Protein AF-X1R6K6-F1 (afdb_monomer)

Structure (mmCIF, N/CA/C/O backbone):
data_AF-X1R6K6-F1
#
_entry.id   AF-X1R6K6-F1
#
loop_
_atom_site.group_PDB
_atom_site.id
_atom_site.type_symbol
_atom_site.label_atom_id
_atom_site.label_alt_id
_atom_site.label_comp_id
_atom_site.label_asym_id
_atom_site.label_entity_id
_atom_site.label_seq_id
_atom_site.pdbx_PDB_ins_code
_atom_site.Cartn_x
_atom_site.Cartn_y
_atom_site.Cartn_z
_atom_site.occupancy
_atom_site.B_iso_or_equiv
_atom_site.auth_seq_id
_atom_site.auth_comp_id
_atom_site.auth_asym_id
_atom_site.auth_atom_id
_atom_site.pdbx_PDB_model_num
ATOM 1 N N . GLY A 1 1 ? -17.827 12.586 5.312 1.00 42.44 1 GLY A N 1
ATOM 2 C CA . GLY A 1 1 ? -16.673 12.756 6.220 1.00 42.44 1 GLY A CA 1
ATOM 3 C C . GLY A 1 1 ? -15.452 12.123 5.587 1.00 42.44 1 GLY A C 1
ATOM 4 O O . GLY A 1 1 ? -15.621 11.099 4.938 1.00 42.44 1 GLY A O 1
ATOM 5 N N . ALA A 1 2 ? -14.263 12.708 5.766 1.00 46.28 2 ALA A N 1
ATOM 6 C CA . ALA A 1 2 ? -13.035 12.377 5.021 1.00 46.28 2 ALA A CA 1
ATOM 7 C C . ALA A 1 2 ? -12.662 10.875 4.999 1.00 46.28 2 ALA A C 1
ATOM 9 O O . ALA A 1 2 ? -12.204 10.362 3.982 1.00 46.28 2 ALA A O 1
ATOM 10 N N . ILE A 1 3 ? -12.943 10.133 6.078 1.00 45.31 3 ILE A N 1
ATOM 11 C CA . ILE A 1 3 ? -12.734 8.672 6.154 1.00 45.31 3 ILE A CA 1
ATOM 12 C C . ILE A 1 3 ? -13.657 7.902 5.189 1.00 45.31 3 ILE A C 1
ATOM 14 O O . ILE A 1 3 ? -13.276 6.871 4.638 1.00 45.31 3 ILE A O 1
ATOM 18 N N . GLY A 1 4 ? -14.877 8.393 4.966 1.00 40.22 4 GLY A N 1
ATOM 19 C CA . GLY A 1 4 ? -15.836 7.798 4.033 1.00 40.22 4 GLY A CA 1
ATOM 20 C C . GLY A 1 4 ? -15.436 7.984 2.569 1.00 40.22 4 GLY A C 1
ATOM 21 O O . GLY A 1 4 ? -15.625 7.070 1.772 1.00 40.22 4 GLY A O 1
ATOM 22 N N . GLU A 1 5 ? -14.834 9.124 2.229 1.00 42.41 5 GLU A N 1
ATOM 23 C CA . GLU A 1 5 ? -14.344 9.411 0.873 1.00 42.41 5 GLU A CA 1
ATOM 24 C C . GLU A 1 5 ? -13.076 8.616 0.543 1.00 42.41 5 GLU A C 1
ATOM 26 O O . GLU A 1 5 ? -13.011 8.004 -0.520 1.00 42.41 5 GLU A O 1
ATOM 31 N N . LEU A 1 6 ? -12.125 8.514 1.479 1.00 52.44 6 LEU A N 1
ATOM 32 C CA . LEU A 1 6 ? -10.945 7.650 1.326 1.00 52.44 6 LEU A CA 1
ATOM 33 C C . LEU A 1 6 ? -11.338 6.177 1.137 1.00 52.44 6 LEU A C 1
ATOM 35 O O . LEU A 1 6 ? -10.850 5.510 0.227 1.00 52.44 6 LEU A O 1
ATOM 39 N N . ASN A 1 7 ? -12.300 5.692 1.928 1.00 51.84 7 ASN A N 1
ATOM 40 C CA . ASN A 1 7 ? -12.854 4.346 1.774 1.00 51.84 7 ASN A CA 1
ATOM 41 C C . ASN A 1 7 ? -13.586 4.142 0.437 1.00 51.84 7 ASN A C 1
ATOM 43 O O . ASN A 1 7 ? -13.599 3.030 -0.093 1.00 51.84 7 ASN A O 1
ATOM 47 N N . ALA A 1 8 ? -14.240 5.175 -0.098 1.00 52.72 8 ALA A N 1
ATOM 48 C CA . ALA A 1 8 ? -14.905 5.104 -1.395 1.00 52.72 8 ALA A CA 1
ATOM 49 C C . ALA A 1 8 ? -13.886 5.055 -2.542 1.00 52.72 8 ALA A C 1
ATOM 51 O O . ALA A 1 8 ? -14.052 4.260 -3.466 1.00 52.72 8 ALA A O 1
ATOM 52 N N . MET A 1 9 ? -12.803 5.830 -2.449 1.00 53.75 9 MET A N 1
ATOM 53 C CA . MET A 1 9 ? -11.714 5.814 -3.428 1.00 53.75 9 MET A CA 1
ATOM 54 C C . MET A 1 9 ? -10.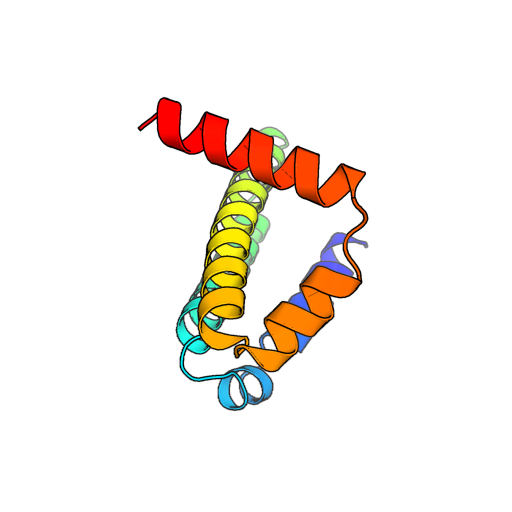966 4.474 -3.439 1.00 53.75 9 MET A C 1
ATOM 56 O O . MET A 1 9 ? -10.799 3.893 -4.510 1.00 53.75 9 MET A O 1
ATOM 60 N N . GLU A 1 10 ? -10.622 3.911 -2.272 1.00 59.50 10 GLU A N 1
ATOM 61 C CA . GLU A 1 10 ? -9.997 2.578 -2.197 1.00 59.50 10 GLU A CA 1
ATOM 62 C C . GLU A 1 10 ? -10.872 1.482 -2.826 1.00 59.50 10 GLU A C 1
ATOM 64 O O . GLU A 1 10 ? -10.366 0.584 -3.499 1.00 59.50 10 GLU A O 1
ATOM 69 N N . ARG A 1 11 ? -12.200 1.555 -2.647 1.00 58.56 11 ARG A N 1
ATOM 70 C CA . ARG A 1 11 ? -13.140 0.611 -3.276 1.00 58.56 11 ARG A CA 1
ATOM 71 C C . ARG A 1 11 ? -13.158 0.736 -4.791 1.00 58.56 11 ARG A C 1
ATOM 73 O O . ARG A 1 11 ? -13.256 -0.287 -5.458 1.00 58.56 11 ARG A O 1
ATOM 80 N N . VAL A 1 12 ? -13.096 1.958 -5.320 1.00 58.41 12 VAL A N 1
ATOM 81 C CA . VAL A 1 12 ? -13.070 2.208 -6.768 1.00 58.41 12 VAL A CA 1
ATOM 82 C C . VAL A 1 12 ? -11.782 1.666 -7.386 1.00 58.41 12 VAL A C 1
ATOM 84 O O . VAL A 1 12 ? -11.823 1.112 -8.486 1.00 58.41 12 VAL A O 1
ATOM 87 N N . ASP A 1 13 ? -10.653 1.785 -6.688 1.00 62.59 13 ASP A N 1
ATOM 88 C CA . ASP A 1 13 ? -9.348 1.340 -7.185 1.00 62.59 13 ASP A CA 1
ATOM 89 C C . ASP A 1 13 ? -9.102 -0.165 -7.052 1.00 62.59 13 ASP A C 1
ATOM 91 O O . ASP A 1 13 ? -8.420 -0.739 -7.898 1.00 62.59 13 ASP A O 1
ATOM 95 N N . LEU A 1 14 ? -9.733 -0.827 -6.080 1.00 67.19 14 LEU A N 1
ATOM 96 C CA . LEU A 1 14 ? -9.620 -2.274 -5.856 1.00 67.19 14 LEU A CA 1
ATOM 97 C C . LEU A 1 14 ? -10.883 -3.049 -6.272 1.00 67.19 14 LEU A C 1
ATOM 99 O O . LEU A 1 14 ? -11.206 -4.093 -5.697 1.00 67.19 14 LEU A O 1
ATOM 103 N N . THR A 1 15 ? -11.620 -2.543 -7.263 1.00 69.75 15 THR A N 1
ATOM 104 C CA . THR A 1 15 ? -12.745 -3.274 -7.867 1.00 69.75 15 THR A CA 1
ATOM 105 C C . THR A 1 15 ? -12.269 -4.568 -8.541 1.00 69.75 15 THR A C 1
ATOM 107 O O . THR A 1 15 ? -11.147 -4.614 -9.056 1.00 69.75 15 THR A O 1
ATOM 110 N N . PRO A 1 16 ? -13.105 -5.626 -8.592 1.00 65.38 16 PRO A N 1
ATOM 111 C CA . PRO A 1 16 ? -12.767 -6.865 -9.292 1.00 65.38 16 PRO A CA 1
ATOM 112 C C . PRO A 1 16 ? -12.329 -6.631 -10.743 1.00 65.38 16 PRO A C 1
ATOM 114 O O . PRO A 1 16 ? -11.369 -7.251 -11.194 1.00 65.38 16 PRO A O 1
ATOM 117 N N . GLU A 1 17 ? -12.970 -5.697 -11.451 1.00 66.56 17 GLU A N 1
ATOM 118 C CA . GLU A 1 17 ? -12.617 -5.345 -12.827 1.00 66.56 17 GLU A CA 1
ATOM 119 C C . GLU A 1 17 ? -11.219 -4.712 -12.921 1.00 66.56 17 GLU A C 1
ATOM 121 O O . GLU A 1 17 ? -10.436 -5.064 -13.806 1.00 66.56 17 GLU A O 1
ATOM 126 N N . LYS A 1 18 ? -10.849 -3.806 -12.005 1.00 69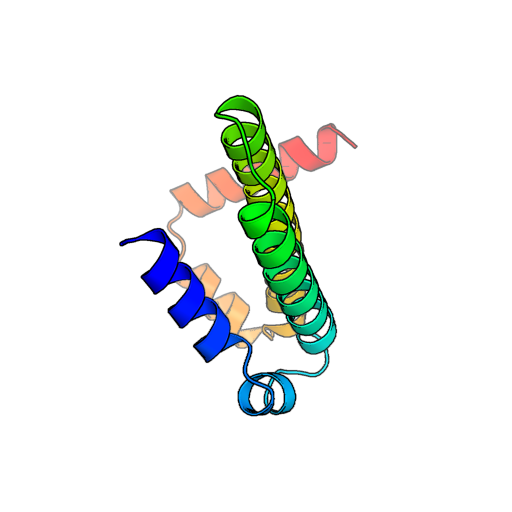.12 18 LYS A N 1
ATOM 127 C CA . LYS A 1 18 ? -9.498 -3.217 -11.989 1.00 69.12 18 LYS A CA 1
ATOM 128 C C . LYS A 1 18 ? -8.432 -4.227 -11.567 1.00 69.12 18 LYS A C 1
ATOM 130 O O . LYS A 1 18 ? -7.348 -4.236 -12.148 1.00 69.12 18 LYS A O 1
ATOM 135 N N . LEU A 1 19 ? -8.746 -5.128 -10.635 1.00 69.12 19 LEU A N 1
ATOM 136 C CA . LEU A 1 19 ? -7.852 -6.219 -10.229 1.00 69.12 19 LEU A CA 1
ATOM 137 C C . LEU A 1 19 ? -7.600 -7.217 -11.365 1.00 69.12 19 LEU A C 1
ATOM 139 O O . LEU A 1 19 ? -6.479 -7.689 -11.537 1.00 69.12 19 LEU A O 1
ATOM 143 N N . GLN A 1 20 ? -8.615 -7.519 -12.178 1.00 68.31 20 GLN A N 1
ATOM 144 C CA . GLN A 1 20 ? -8.456 -8.373 -13.361 1.00 68.31 20 GLN A CA 1
ATOM 145 C C . GLN A 1 20 ? -7.554 -7.743 -14.428 1.00 68.31 20 GLN A C 1
ATOM 147 O O . GLN A 1 20 ? -6.817 -8.464 -15.097 1.00 68.31 20 GLN A O 1
ATOM 152 N N . ASN A 1 21 ? -7.585 -6.415 -14.548 1.00 68.94 21 ASN A N 1
ATOM 153 C CA . ASN A 1 21 ? -6.763 -5.645 -15.484 1.00 68.94 21 ASN A CA 1
ATOM 154 C C . ASN A 1 21 ? -5.398 -5.229 -14.904 1.00 68.94 21 ASN A C 1
ATOM 156 O O . ASN A 1 21 ? -4.607 -4.569 -15.579 1.00 68.94 21 ASN A O 1
ATOM 160 N N . THR A 1 22 ? -5.116 -5.603 -13.657 1.00 77.12 22 THR A N 1
ATOM 161 C CA . THR A 1 22 ? -3.837 -5.347 -12.995 1.00 77.12 22 THR A CA 1
ATOM 162 C C . THR A 1 22 ? -2.780 -6.321 -13.511 1.00 77.12 22 THR A C 1
ATOM 164 O O . THR A 1 22 ? -3.069 -7.487 -13.795 1.00 77.12 22 THR A O 1
ATOM 167 N N . SER A 1 23 ? -1.536 -5.856 -13.639 1.00 81.62 23 SER A N 1
ATOM 168 C CA . SER A 1 23 ? -0.451 -6.709 -14.124 1.00 81.62 23 SER A CA 1
ATOM 169 C C . SER A 1 23 ? -0.234 -7.922 -13.203 1.00 81.62 23 SER A C 1
ATOM 171 O O . SER A 1 23 ? -0.483 -7.868 -11.997 1.00 81.62 23 SER A O 1
ATOM 173 N N . SER A 1 24 ? 0.235 -9.043 -13.760 1.00 84.75 24 SER A N 1
ATOM 174 C CA . SER A 1 24 ? 0.343 -10.313 -13.021 1.00 84.75 24 SER A CA 1
ATOM 175 C C . SER A 1 24 ? 1.217 -10.227 -11.764 1.00 84.75 24 SER A C 1
ATOM 177 O O . SER A 1 24 ? 0.955 -10.938 -10.798 1.00 84.75 24 SER A O 1
ATOM 179 N N . TRP A 1 25 ? 2.218 -9.341 -11.750 1.00 83.50 25 TRP A N 1
ATOM 180 C CA . TRP A 1 25 ? 3.085 -9.115 -10.591 1.00 83.50 25 TRP A CA 1
ATOM 181 C C . TRP A 1 25 ? 2.476 -8.163 -9.548 1.00 83.50 25 TRP A C 1
ATOM 183 O O . TRP A 1 25 ? 2.811 -8.266 -8.370 1.00 83.50 25 TRP A O 1
ATOM 193 N N . GLU A 1 26 ? 1.585 -7.252 -9.950 1.00 85.25 26 GLU A N 1
ATOM 194 C CA . GLU A 1 26 ? 0.879 -6.335 -9.040 1.00 85.25 26 GLU A CA 1
ATOM 195 C C . GLU A 1 26 ? -0.316 -7.008 -8.365 1.00 85.25 26 GLU A C 1
ATOM 197 O O . GLU A 1 26 ? -0.663 -6.664 -7.236 1.00 85.25 26 GLU A O 1
ATOM 202 N N . ARG A 1 27 ? -0.933 -7.982 -9.039 1.00 84.88 27 ARG A N 1
ATOM 203 C CA . ARG A 1 27 ? -2.174 -8.626 -8.600 1.00 84.88 27 ARG A CA 1
ATOM 204 C C . ARG A 1 27 ? -2.115 -9.185 -7.168 1.00 84.88 27 ARG A C 1
ATOM 206 O O . ARG A 1 27 ? -3.024 -8.875 -6.404 1.00 84.88 27 ARG A O 1
ATOM 213 N N . PRO A 1 28 ? -1.048 -9.889 -6.732 1.00 86.75 28 PRO A N 1
ATOM 214 C CA . PRO A 1 28 ? -0.948 -10.353 -5.346 1.00 86.75 28 PRO A CA 1
ATOM 215 C C . PRO A 1 28 ? -0.905 -9.212 -4.318 1.00 86.75 28 PRO A C 1
ATOM 217 O O . PRO A 1 28 ? -1.462 -9.347 -3.231 1.00 86.75 28 PRO A O 1
ATOM 220 N N . ILE A 1 29 ? -0.268 -8.085 -4.659 1.00 87.00 29 ILE A N 1
ATOM 221 C CA . ILE A 1 29 ? -0.177 -6.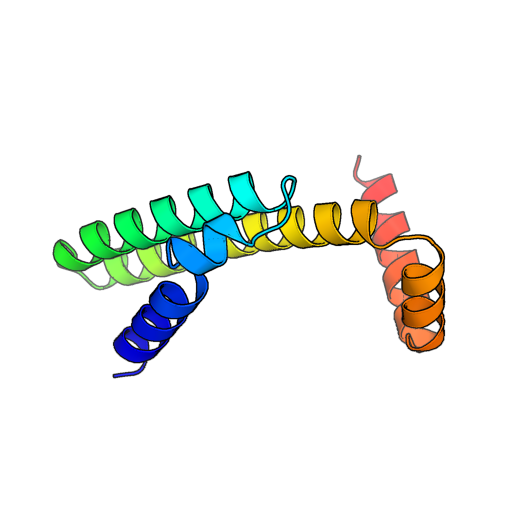898 -3.792 1.00 87.00 29 ILE A CA 1
ATOM 222 C C . ILE A 1 29 ? -1.561 -6.255 -3.663 1.00 87.00 29 ILE A C 1
ATOM 224 O O . ILE A 1 29 ? -1.994 -5.913 -2.565 1.00 87.00 29 ILE A O 1
ATOM 228 N N . ALA A 1 30 ? -2.276 -6.134 -4.781 1.00 83.88 30 ALA A N 1
ATOM 229 C CA . ALA A 1 30 ? -3.607 -5.545 -4.817 1.00 83.88 30 ALA A CA 1
ATOM 230 C C . ALA A 1 30 ? -4.661 -6.421 -4.102 1.00 83.88 30 ALA A C 1
ATOM 232 O O . ALA A 1 30 ? -5.517 -5.899 -3.386 1.00 83.88 30 ALA A O 1
ATOM 233 N N . ASP A 1 31 ? -4.558 -7.750 -4.202 1.00 84.62 31 ASP A N 1
ATOM 234 C CA . ASP A 1 31 ? -5.411 -8.687 -3.455 1.00 84.62 31 ASP A CA 1
ATOM 235 C C . ASP A 1 31 ? -5.181 -8.603 -1.935 1.00 84.62 31 ASP A C 1
ATOM 237 O O . ASP A 1 31 ? -6.120 -8.728 -1.142 1.00 84.62 31 ASP A O 1
ATOM 241 N N . GLU A 1 32 ? -3.934 -8.406 -1.505 1.00 86.38 32 GLU A N 1
ATOM 242 C CA . GLU A 1 32 ? -3.589 -8.244 -0.089 1.00 86.38 32 GLU A CA 1
ATOM 243 C C . GLU A 1 32 ? -4.031 -6.868 0.442 1.00 86.38 32 GLU A C 1
ATOM 245 O O . GLU A 1 32 ? -4.621 -6.788 1.521 1.00 86.38 32 GLU A O 1
ATOM 250 N N . ALA A 1 33 ? -3.891 -5.802 -0.359 1.00 84.50 33 ALA A N 1
ATOM 251 C CA . ALA A 1 33 ? -4.465 -4.483 -0.075 1.00 84.50 33 ALA A CA 1
ATOM 252 C C . ALA A 1 33 ? -5.976 -4.561 0.186 1.00 84.50 33 ALA A C 1
ATOM 254 O O . ALA A 1 33 ? -6.469 -4.063 1.200 1.00 84.50 33 ALA A O 1
ATOM 255 N N . LEU A 1 34 ? -6.715 -5.245 -0.696 1.00 82.94 34 LEU A N 1
ATOM 256 C CA . LEU A 1 34 ? -8.163 -5.396 -0.569 1.00 82.94 34 LEU A CA 1
ATOM 257 C C . LEU A 1 34 ? -8.544 -6.161 0.704 1.00 82.94 34 LEU A C 1
ATOM 259 O O . LEU A 1 34 ? -9.501 -5.792 1.393 1.00 82.94 34 LEU A O 1
ATOM 263 N N . ARG A 1 35 ? -7.799 -7.223 1.034 1.00 86.00 35 ARG A N 1
ATOM 264 C CA . ARG A 1 35 ? -8.000 -7.985 2.274 1.00 86.00 35 ARG A CA 1
ATOM 265 C C . ARG A 1 35 ? -7.775 -7.123 3.512 1.00 86.00 35 ARG A C 1
ATOM 267 O O . ARG A 1 35 ? -8.622 -7.148 4.408 1.00 86.00 35 ARG A O 1
ATOM 274 N N . GLN A 1 36 ? -6.704 -6.331 3.556 1.00 86.25 36 GLN A N 1
ATOM 275 C CA . GLN A 1 36 ? -6.459 -5.444 4.694 1.00 86.25 36 GLN A CA 1
ATOM 276 C C . GLN A 1 36 ? -7.482 -4.313 4.796 1.00 86.25 36 GLN A C 1
ATOM 278 O O . GLN A 1 36 ? -7.957 -4.057 5.898 1.00 86.25 36 GLN A O 1
ATOM 283 N N . SER A 1 37 ? -7.911 -3.709 3.685 1.00 83.69 37 SER A N 1
ATOM 284 C CA . SER A 1 37 ? -8.978 -2.692 3.691 1.00 83.69 37 SER A CA 1
ATOM 285 C C . SER A 1 37 ? -10.295 -3.255 4.261 1.00 83.69 37 SER A C 1
ATOM 287 O O . SER A 1 37 ? -10.963 -2.621 5.084 1.00 83.69 37 SER A O 1
ATOM 289 N N . ARG A 1 38 ? -10.651 -4.507 3.925 1.00 85.25 38 ARG A N 1
ATOM 290 C CA . ARG A 1 38 ? -11.810 -5.203 4.525 1.00 85.25 38 ARG A CA 1
ATOM 291 C C . ARG A 1 38 ? -11.627 -5.452 6.021 1.00 85.25 38 ARG A C 1
ATOM 293 O O . ARG A 1 38 ? -12.535 -5.176 6.800 1.00 85.25 38 ARG A O 1
ATOM 300 N N . LYS A 1 39 ? -10.455 -5.943 6.430 1.00 86.06 39 LYS A N 1
ATOM 301 C CA . LYS A 1 39 ? -10.136 -6.185 7.843 1.00 86.06 39 LYS A CA 1
ATOM 302 C C . LYS A 1 39 ? -10.180 -4.893 8.658 1.00 86.06 39 LYS A C 1
ATOM 304 O O . LYS A 1 39 ? -10.723 -4.890 9.758 1.00 86.06 39 LYS A O 1
ATOM 309 N N . LEU A 1 40 ? -9.638 -3.804 8.115 1.00 86.19 40 LEU A N 1
ATOM 310 C CA . LEU A 1 40 ? -9.686 -2.477 8.713 1.00 86.19 40 LEU A CA 1
ATOM 311 C C . LEU A 1 40 ? -11.132 -2.038 8.936 1.00 86.19 40 LEU A C 1
ATOM 313 O O . LEU A 1 40 ? -11.471 -1.632 10.039 1.00 86.19 40 LEU A O 1
ATOM 317 N N . ARG A 1 41 ? -12.003 -2.197 7.936 1.00 83.38 41 ARG A N 1
ATOM 318 C CA . ARG A 1 41 ? -13.425 -1.857 8.067 1.00 83.38 41 ARG A CA 1
ATOM 319 C C . ARG A 1 41 ? -14.108 -2.609 9.206 1.00 83.38 41 ARG A C 1
ATOM 321 O O . ARG A 1 41 ? -14.745 -1.977 10.036 1.00 83.38 41 ARG A O 1
ATOM 328 N N . HIS A 1 42 ? -13.914 -3.923 9.280 1.00 85.50 42 HIS A N 1
ATOM 329 C CA . HIS A 1 42 ? -14.467 -4.720 10.376 1.00 85.50 42 HIS A CA 1
ATOM 330 C C . HIS A 1 42 ? -13.907 -4.312 11.740 1.00 85.50 42 HIS A C 1
ATOM 332 O O . HIS A 1 42 ? -14.637 -4.306 12.723 1.00 85.50 42 HIS A O 1
ATOM 338 N N . ARG A 1 43 ? -12.623 -3.935 11.815 1.00 84.88 43 ARG A N 1
ATOM 339 C CA . ARG A 1 43 ? -12.051 -3.389 13.054 1.00 84.88 43 ARG A CA 1
ATOM 340 C C . ARG A 1 43 ? -12.715 -2.067 13.430 1.00 84.88 43 ARG A C 1
ATOM 342 O O . ARG A 1 43 ? -13.082 -1.918 14.584 1.00 84.88 43 ARG A O 1
ATOM 349 N N . LEU A 1 44 ? -12.900 -1.153 12.474 1.00 85.38 44 LEU A N 1
ATOM 350 C CA . LEU A 1 44 ? -13.532 0.153 12.701 1.00 85.38 44 LEU A CA 1
ATOM 351 C C . LEU A 1 44 ? -14.976 0.031 13.219 1.00 85.38 44 LEU A C 1
ATOM 353 O O . LEU A 1 44 ? -15.394 0.867 14.010 1.00 85.38 44 LEU A O 1
ATOM 357 N N . GLU A 1 45 ? -15.721 -1.001 12.811 1.00 85.00 45 GLU A N 1
ATOM 358 C CA . GLU A 1 45 ? -17.085 -1.278 13.299 1.00 85.00 45 GLU A CA 1
ATOM 359 C C . GLU A 1 45 ? -17.133 -1.622 14.800 1.00 85.00 45 GLU A C 1
ATOM 361 O O . GLU A 1 45 ? -18.162 -1.414 15.437 1.00 85.00 45 GLU A O 1
ATOM 366 N N . GLY A 1 46 ? -16.036 -2.142 15.361 1.00 86.56 46 GLY A N 1
ATOM 367 C CA . GLY A 1 46 ? -15.952 -2.594 16.752 1.00 86.56 46 GLY A CA 1
ATOM 368 C C . GLY A 1 46 ? -15.171 -1.675 17.691 1.00 86.56 46 GLY A C 1
ATOM 369 O O . GLY A 1 46 ? -14.962 -2.053 18.839 1.00 86.56 46 GLY A O 1
ATOM 370 N N . ILE A 1 47 ? -14.707 -0.512 17.223 1.00 90.19 47 ILE A N 1
ATOM 371 C CA . ILE A 1 47 ? -13.931 0.425 18.047 1.00 90.19 47 ILE A CA 1
ATOM 372 C C . ILE A 1 47 ? -14.827 1.072 19.101 1.00 90.19 47 ILE A C 1
ATOM 374 O O . ILE A 1 47 ? -15.846 1.681 18.769 1.00 90.19 47 ILE A O 1
ATOM 378 N N . GLY A 1 48 ? -14.399 0.997 20.360 1.00 91.50 48 GLY A N 1
ATOM 379 C CA . GLY A 1 48 ? -15.072 1.626 21.495 1.00 91.50 48 GLY A CA 1
ATOM 380 C C . GLY A 1 48 ? -14.295 2.776 22.134 1.00 91.50 48 GLY A C 1
ATOM 381 O O . GLY A 1 48 ? -14.888 3.539 22.896 1.00 91.50 48 GLY A O 1
ATOM 382 N N . SER A 1 49 ? -12.994 2.923 21.851 1.00 93.38 49 SER A N 1
ATOM 383 C CA . SER A 1 49 ? -12.149 3.935 22.500 1.00 93.38 49 SER A CA 1
ATOM 384 C C . SER A 1 49 ? -11.220 4.696 21.552 1.00 93.38 49 SER A C 1
ATOM 386 O O . SER A 1 49 ? -10.951 4.284 20.424 1.00 93.38 49 SER A O 1
ATOM 388 N N . MET A 1 50 ? -10.697 5.824 22.040 1.00 90.88 50 MET A N 1
ATOM 389 C CA . MET A 1 50 ? -9.718 6.636 21.315 1.00 90.88 50 MET A CA 1
ATOM 390 C C . MET A 1 50 ? -8.379 5.904 21.141 1.00 90.88 50 MET A C 1
ATOM 392 O O . MET A 1 50 ? -7.830 5.924 20.042 1.00 90.88 50 MET A O 1
ATOM 396 N N . GLU A 1 51 ? -7.878 5.194 22.163 1.00 92.44 51 GLU A N 1
ATOM 397 C CA . GLU A 1 51 ? -6.636 4.418 22.014 1.00 92.44 51 GLU A CA 1
ATOM 398 C C . GLU A 1 51 ? -6.747 3.349 20.917 1.00 92.44 51 GLU A C 1
ATOM 400 O O . GLU A 1 51 ? -5.784 3.077 20.196 1.00 92.44 51 GLU A O 1
ATOM 405 N N . GLU A 1 52 ? -7.924 2.741 20.751 1.00 88.81 52 GLU A N 1
ATOM 406 C CA . GLU A 1 52 ? -8.157 1.772 19.681 1.00 88.81 52 GLU A CA 1
ATOM 407 C C . GLU A 1 52 ? -8.117 2.424 18.294 1.00 88.81 52 GLU A C 1
ATOM 409 O O . GLU A 1 52 ? -7.559 1.829 17.367 1.00 88.81 52 GLU A O 1
ATOM 414 N N . ILE A 1 53 ? -8.633 3.651 18.153 1.00 88.31 53 ILE A N 1
ATOM 415 C CA . ILE A 1 53 ? -8.531 4.442 16.914 1.00 88.31 53 ILE A CA 1
ATOM 416 C C . ILE A 1 53 ? -7.068 4.703 16.573 1.00 88.31 53 ILE A C 1
ATOM 418 O O . ILE A 1 53 ? -6.643 4.438 15.447 1.00 88.31 53 ILE A O 1
ATOM 422 N N . GLU A 1 54 ? -6.292 5.197 17.534 1.00 87.44 54 GLU A N 1
ATOM 423 C CA . GLU A 1 54 ? -4.881 5.531 17.328 1.00 87.44 54 GLU A CA 1
ATOM 424 C C . GLU A 1 54 ? -4.068 4.299 16.934 1.00 87.44 54 GLU A C 1
ATOM 426 O O . GLU A 1 54 ? -3.302 4.328 15.967 1.00 87.44 54 GLU A O 1
ATOM 431 N N . LYS A 1 55 ? -4.299 3.176 17.619 1.00 91.56 55 LYS A N 1
ATOM 432 C CA . LYS A 1 55 ? -3.659 1.904 17.286 1.00 91.56 55 LYS A CA 1
ATOM 433 C C . LYS A 1 55 ? -4.023 1.437 15.879 1.00 91.56 55 LYS A C 1
ATOM 435 O O . LYS A 1 55 ? -3.152 1.021 15.119 1.00 91.56 55 LYS A O 1
ATOM 440 N N . VAL A 1 56 ? -5.301 1.516 15.507 1.00 89.62 56 VAL A N 1
ATOM 441 C CA . VAL A 1 56 ? -5.765 1.147 14.163 1.00 89.62 56 VAL A CA 1
ATOM 442 C C . VAL A 1 56 ? -5.145 2.048 13.095 1.00 89.62 56 VAL A C 1
ATOM 444 O O . VAL A 1 56 ? -4.740 1.544 12.045 1.00 89.62 56 VAL A O 1
ATOM 447 N N . ALA A 1 57 ? -5.014 3.348 13.356 1.00 84.75 57 ALA A N 1
ATOM 448 C CA . ALA A 1 57 ? -4.354 4.282 12.452 1.00 84.75 57 ALA A CA 1
ATOM 449 C C . ALA A 1 57 ? -2.866 3.936 12.265 1.00 84.75 57 ALA A C 1
ATOM 451 O O . ALA A 1 57 ? -2.413 3.809 11.126 1.00 84.75 57 ALA A O 1
ATOM 452 N N . ALA A 1 58 ? -2.132 3.701 13.357 1.00 87.25 58 ALA A N 1
ATOM 453 C CA . ALA A 1 58 ? -0.714 3.341 13.322 1.00 87.25 58 ALA A CA 1
ATOM 454 C C . ALA A 1 58 ? -0.455 1.998 12.609 1.00 87.25 58 ALA A C 1
ATOM 456 O O . ALA A 1 58 ? 0.460 1.892 11.782 1.00 87.25 58 ALA A O 1
ATOM 457 N N . ASP A 1 59 ? -1.288 0.985 12.881 1.00 87.81 59 ASP A N 1
ATOM 458 C CA . ASP A 1 59 ? -1.240 -0.320 12.210 1.00 87.81 59 ASP A CA 1
ATOM 459 C C . ASP A 1 59 ? -1.451 -0.158 10.696 1.0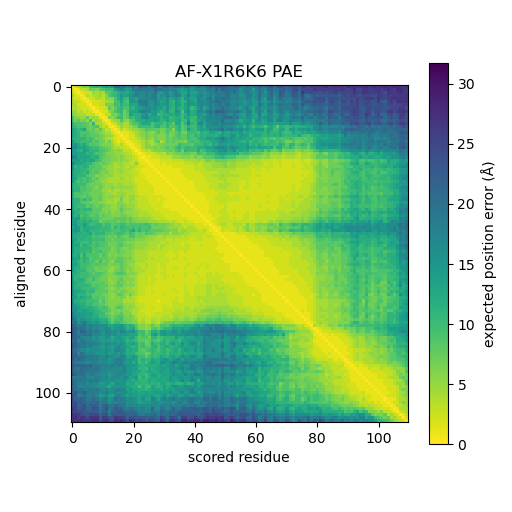0 87.81 59 ASP A C 1
ATOM 461 O O . ASP A 1 59 ? -0.705 -0.710 9.881 1.00 87.81 59 ASP A O 1
ATOM 465 N N . THR A 1 60 ? -2.471 0.619 10.323 1.00 84.88 60 THR A N 1
ATOM 466 C CA . THR A 1 60 ? -2.859 0.857 8.928 1.00 84.88 60 THR A CA 1
ATOM 467 C C . THR A 1 60 ? -1.754 1.593 8.182 1.00 84.88 60 THR A C 1
ATOM 469 O O . THR A 1 60 ? -1.322 1.149 7.118 1.00 84.88 60 THR A O 1
ATOM 472 N N . GLU A 1 61 ? -1.236 2.680 8.753 1.00 84.00 61 GLU A N 1
ATOM 473 C CA . GLU A 1 61 ? -0.143 3.447 8.162 1.00 84.00 61 GLU A CA 1
ATOM 474 C C . GLU A 1 61 ? 1.101 2.574 7.946 1.00 84.00 61 GLU A C 1
ATOM 476 O O . GLU A 1 61 ? 1.676 2.559 6.853 1.00 84.00 61 GLU A O 1
ATOM 481 N N . SER A 1 62 ? 1.501 1.807 8.964 1.00 83.31 62 SER A N 1
ATOM 482 C CA . SER A 1 62 ? 2.661 0.914 8.885 1.00 83.31 62 SER A CA 1
ATOM 483 C C . SER A 1 62 ? 2.493 -0.132 7.785 1.00 83.31 62 SER A C 1
ATOM 485 O O . SER A 1 62 ? 3.418 -0.372 6.998 1.00 83.31 62 SER A O 1
ATOM 487 N N . TYR A 1 63 ? 1.299 -0.718 7.683 1.00 86.25 63 TYR A N 1
ATOM 488 C CA . TYR A 1 63 ? 0.982 -1.694 6.651 1.00 86.25 63 TYR A CA 1
ATOM 489 C C . TYR A 1 63 ? 1.066 -1.087 5.242 1.00 86.25 63 TYR A C 1
ATOM 491 O O . TYR A 1 63 ? 1.811 -1.595 4.397 1.00 86.25 63 TYR A O 1
ATOM 499 N N . TYR A 1 64 ? 0.380 0.031 4.989 1.00 81.19 64 TYR A N 1
ATOM 500 C CA . TYR A 1 64 ? 0.392 0.668 3.669 1.00 81.19 64 TYR A CA 1
ATOM 501 C C . TYR A 1 64 ? 1.782 1.192 3.292 1.00 81.19 64 TYR A C 1
ATOM 503 O O . TYR A 1 64 ? 2.170 1.101 2.127 1.00 81.19 64 TYR A O 1
ATOM 511 N N . LYS A 1 65 ? 2.593 1.658 4.253 1.00 81.94 65 LYS A N 1
ATOM 512 C CA . LYS A 1 65 ? 4.009 1.993 4.012 1.00 81.94 65 LYS A CA 1
ATOM 513 C C . LYS A 1 65 ? 4.798 0.785 3.509 1.00 81.94 65 LYS A C 1
ATOM 515 O O . LYS A 1 65 ? 5.543 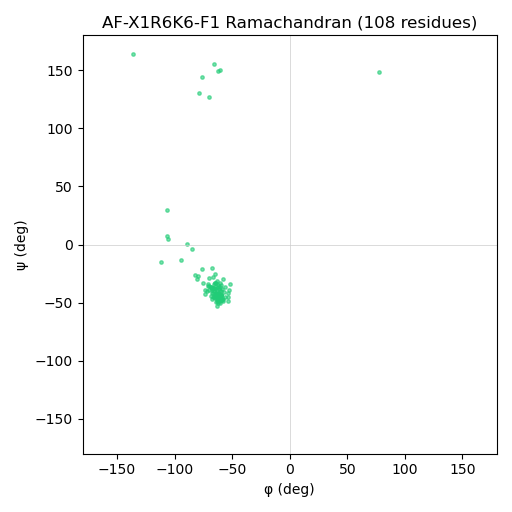0.910 2.534 1.00 81.94 65 LYS A O 1
ATOM 520 N N . LYS A 1 66 ? 4.647 -0.379 4.149 1.00 85.44 66 LYS A N 1
ATOM 521 C CA . LYS A 1 66 ? 5.318 -1.617 3.723 1.00 85.44 66 LYS A CA 1
ATOM 522 C C . LYS A 1 66 ? 4.867 -2.027 2.321 1.00 85.44 66 LYS A C 1
ATOM 524 O O . LYS A 1 66 ? 5.704 -2.261 1.452 1.00 85.44 66 LYS A O 1
ATOM 529 N N . MET A 1 67 ? 3.560 -2.043 2.092 1.00 83.75 67 MET A N 1
ATOM 530 C CA . MET A 1 67 ? 2.976 -2.445 0.817 1.00 83.75 67 MET A CA 1
ATOM 531 C C . MET A 1 67 ? 3.392 -1.515 -0.331 1.00 83.75 67 MET A C 1
ATOM 533 O O . MET A 1 67 ? 3.805 -1.982 -1.389 1.00 83.75 67 MET A O 1
ATOM 537 N N . ASN A 1 68 ? 3.394 -0.198 -0.106 1.00 79.69 68 ASN A N 1
ATOM 538 C CA . ASN A 1 68 ? 3.878 0.771 -1.090 1.00 79.69 68 ASN A CA 1
ATOM 539 C C . ASN A 1 68 ? 5.352 0.539 -1.438 1.00 79.69 68 ASN A C 1
ATOM 541 O O . ASN A 1 68 ? 5.722 0.616 -2.608 1.00 79.69 68 ASN A O 1
ATOM 545 N N . ARG A 1 69 ? 6.205 0.213 -0.456 1.00 83.12 69 ARG A N 1
ATOM 546 C CA . ARG A 1 69 ? 7.610 -0.140 -0.731 1.00 83.12 69 ARG A CA 1
ATOM 547 C C . ARG A 1 69 ? 7.715 -1.363 -1.638 1.00 83.12 69 ARG A C 1
ATOM 549 O O . ARG A 1 69 ? 8.525 -1.359 -2.564 1.00 83.12 69 ARG A O 1
ATOM 556 N N . GLU A 1 70 ? 6.921 -2.398 -1.387 1.00 84.19 70 GLU A N 1
ATOM 557 C CA . GLU A 1 70 ? 6.891 -3.601 -2.226 1.00 84.19 70 GLU A CA 1
ATOM 558 C C . GLU A 1 70 ? 6.401 -3.290 -3.642 1.00 84.19 70 GLU A C 1
ATOM 560 O O . GLU A 1 70 ? 7.050 -3.695 -4.611 1.00 84.19 70 GLU A O 1
ATOM 565 N N . TRP A 1 71 ? 5.338 -2.492 -3.768 1.00 83.50 71 TRP A N 1
ATOM 566 C CA . TRP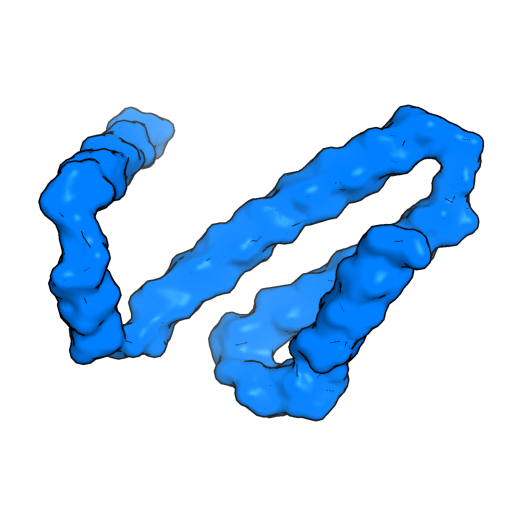 A 1 71 ? 4.823 -2.056 -5.060 1.00 83.50 71 TRP A CA 1
ATOM 567 C C . TRP A 1 71 ? 5.853 -1.248 -5.846 1.00 83.50 71 TRP A C 1
ATOM 569 O O . TRP A 1 71 ? 6.133 -1.587 -6.991 1.00 83.50 71 TRP A O 1
ATOM 579 N N . TYR A 1 72 ? 6.501 -0.246 -5.242 1.00 80.06 72 TYR A N 1
ATOM 580 C CA . TYR A 1 72 ? 7.551 0.522 -5.918 1.00 80.06 72 TYR A CA 1
ATOM 581 C C . TYR A 1 72 ? 8.732 -0.361 -6.333 1.00 80.06 72 TYR A C 1
ATOM 583 O O . TYR A 1 72 ? 9.201 -0.253 -7.465 1.00 80.06 72 TYR A O 1
ATOM 591 N N . ARG A 1 73 ? 9.185 -1.288 -5.478 1.00 83.38 73 ARG A N 1
ATOM 592 C CA . ARG A 1 73 ? 10.240 -2.256 -5.838 1.00 83.38 73 ARG A CA 1
ATOM 593 C C . ARG A 1 73 ? 9.835 -3.129 -7.023 1.00 83.38 73 ARG A C 1
ATOM 595 O O . ARG A 1 73 ? 10.651 -3.386 -7.906 1.00 83.38 73 ARG A O 1
ATOM 602 N N . GLY A 1 74 ? 8.598 -3.617 -7.043 1.00 83.94 74 GLY A N 1
ATOM 603 C CA . GLY A 1 74 ? 8.055 -4.358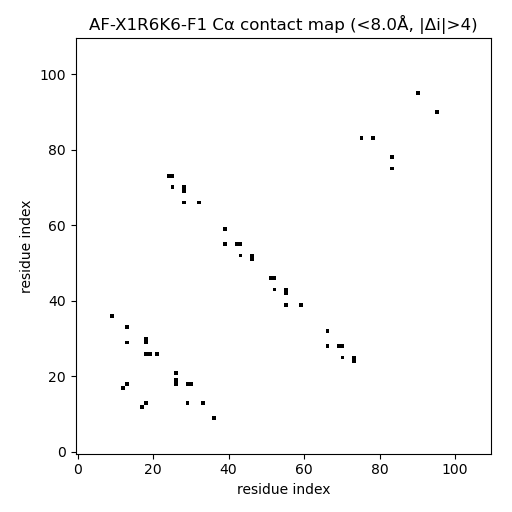 -8.178 1.00 83.94 74 GLY A CA 1
ATOM 604 C C . GLY A 1 74 ? 7.985 -3.488 -9.432 1.00 83.94 74 GLY A C 1
ATOM 605 O O . GLY A 1 74 ? 8.475 -3.892 -10.484 1.00 83.94 74 GLY A O 1
ATOM 606 N N . ARG A 1 75 ? 7.500 -2.253 -9.298 1.00 82.62 75 ARG A N 1
ATOM 607 C CA . ARG A 1 75 ? 7.365 -1.293 -10.392 1.00 82.62 75 ARG A CA 1
ATOM 608 C C . ARG A 1 75 ? 8.707 -0.985 -11.034 1.00 82.62 75 ARG A C 1
ATOM 610 O O . ARG A 1 75 ? 8.787 -0.989 -12.253 1.00 82.62 75 ARG A O 1
ATOM 617 N N . PHE A 1 76 ? 9.758 -0.773 -10.242 1.00 79.12 76 PHE A N 1
ATOM 618 C CA . PHE A 1 76 ? 11.108 -0.543 -10.761 1.00 79.12 76 PHE A CA 1
ATOM 619 C C . PHE A 1 76 ? 11.700 -1.783 -11.436 1.00 79.12 76 PHE A C 1
ATOM 621 O O . PHE A 1 76 ? 12.321 -1.649 -12.487 1.00 79.12 76 PHE A O 1
ATOM 628 N N . ARG A 1 77 ? 11.445 -2.990 -10.908 1.00 82.94 77 ARG A N 1
ATOM 629 C CA . ARG A 1 77 ? 11.859 -4.249 -11.555 1.00 82.94 77 ARG A CA 1
ATOM 630 C C . ARG A 1 77 ? 11.194 -4.471 -12.917 1.00 82.94 77 ARG A C 1
ATOM 632 O O . ARG A 1 77 ? 11.820 -5.039 -13.803 1.00 82.94 77 ARG A O 1
ATOM 639 N N . HIS A 1 78 ? 9.965 -3.989 -13.096 1.00 82.12 78 HIS A N 1
ATOM 640 C CA . HIS A 1 78 ? 9.181 -4.166 -14.325 1.00 82.12 78 HIS A CA 1
ATOM 641 C C . HIS A 1 78 ? 9.068 -2.889 -15.174 1.00 82.12 78 HIS A C 1
ATOM 643 O O . HIS A 1 78 ? 8.332 -2.864 -16.159 1.00 82.12 78 HIS A O 1
ATOM 649 N N . LEU A 1 79 ? 9.783 -1.817 -14.817 1.00 80.00 79 LEU A N 1
ATOM 650 C CA . LEU A 1 79 ? 9.646 -0.507 -15.461 1.00 80.00 79 LEU A CA 1
ATOM 651 C C . LEU A 1 79 ? 10.127 -0.525 -16.922 1.00 80.00 79 LEU A C 1
ATOM 653 O O . LEU A 1 79 ? 9.639 0.254 -17.740 1.00 80.00 79 LEU A O 1
ATOM 657 N N . GLY A 1 80 ? 11.069 -1.420 -17.238 1.00 76.31 80 GLY A N 1
ATOM 658 C CA . GLY A 1 80 ? 11.808 -1.443 -18.498 1.00 76.31 80 GLY A CA 1
ATOM 659 C C . GLY A 1 80 ? 12.910 -0.377 -18.539 1.00 76.31 80 GLY A C 1
ATOM 660 O O . GLY A 1 80 ? 12.785 0.702 -17.952 1.00 76.31 80 GLY A O 1
ATOM 661 N N . SER A 1 81 ? 14.008 -0.671 -19.241 1.00 73.94 81 SER A N 1
ATOM 662 C CA . SER A 1 81 ? 15.206 0.186 -19.289 1.00 73.94 81 SER A CA 1
ATOM 663 C C . SER A 1 81 ? 14.928 1.585 -19.853 1.00 73.94 81 SER A C 1
ATOM 665 O O . SER A 1 81 ? 15.463 2.572 -19.351 1.00 73.94 81 SER A O 1
ATOM 667 N N . GLU A 1 82 ? 14.048 1.695 -20.847 1.00 76.62 82 GLU A N 1
ATOM 668 C CA . GLU A 1 82 ? 13.694 2.968 -21.487 1.00 76.62 82 GLU A CA 1
ATOM 669 C C . GLU A 1 82 ? 12.947 3.923 -20.547 1.00 76.62 82 GLU A C 1
ATOM 671 O O . GLU A 1 82 ? 13.291 5.102 -20.432 1.00 76.62 82 GLU A O 1
ATOM 676 N N . ARG A 1 83 ? 11.959 3.421 -19.796 1.00 76.38 83 ARG A N 1
ATOM 677 C CA . ARG A 1 83 ? 11.240 4.248 -18.815 1.00 76.38 83 ARG A CA 1
ATOM 678 C C . ARG A 1 83 ? 12.110 4.584 -17.609 1.00 76.38 83 ARG A C 1
ATOM 680 O O . ARG A 1 83 ? 11.990 5.691 -17.093 1.00 76.38 83 ARG A O 1
ATOM 687 N N . ALA A 1 84 ? 13.005 3.686 -17.192 1.00 76.81 84 ALA A N 1
ATOM 688 C CA . ALA A 1 84 ? 13.965 3.971 -16.125 1.00 76.81 84 ALA A CA 1
ATOM 689 C C . ALA A 1 84 ? 14.867 5.162 -16.486 1.00 76.81 84 ALA A C 1
ATOM 691 O O . ALA A 1 84 ? 14.947 6.121 -15.718 1.00 76.81 84 ALA A O 1
ATOM 692 N N . LYS A 1 85 ? 15.432 5.168 -17.701 1.00 78.69 85 LYS A N 1
ATOM 693 C CA . LYS A 1 85 ? 16.234 6.289 -18.222 1.00 78.69 85 LYS A CA 1
ATOM 694 C C . LYS A 1 85 ? 15.431 7.590 -18.324 1.00 78.69 85 LYS A C 1
ATOM 696 O O . LYS A 1 85 ? 15.956 8.668 -18.058 1.00 78.69 85 LYS A O 1
ATOM 701 N N . ALA A 1 86 ? 14.157 7.517 -18.711 1.00 81.69 86 ALA A N 1
ATOM 702 C CA . ALA A 1 86 ? 13.293 8.696 -18.785 1.00 81.69 86 ALA A CA 1
ATOM 703 C C . ALA A 1 86 ? 13.010 9.310 -17.402 1.00 81.69 86 ALA A C 1
ATOM 705 O O . ALA A 1 86 ? 12.970 10.534 -17.275 1.00 81.69 86 ALA A O 1
ATOM 706 N N . ILE A 1 87 ? 12.836 8.478 -16.369 1.00 79.56 87 ILE A N 1
ATOM 707 C CA . ILE A 1 87 ? 12.692 8.943 -14.984 1.00 79.56 87 ILE A CA 1
ATOM 708 C C . ILE A 1 87 ? 14.008 9.545 -14.492 1.00 79.56 87 ILE A C 1
ATOM 710 O O . ILE A 1 87 ? 14.001 10.655 -13.976 1.00 79.56 87 ILE A O 1
ATOM 714 N N . GLU A 1 88 ? 15.137 8.874 -14.716 1.00 80.12 88 GLU A N 1
ATOM 715 C CA . GLU A 1 88 ? 16.461 9.351 -14.298 1.00 80.12 88 GLU A CA 1
ATOM 716 C C . GLU A 1 88 ? 16.796 10.749 -14.844 1.00 80.12 88 GLU A C 1
ATOM 718 O O . GLU A 1 88 ? 17.392 11.570 -14.146 1.00 80.12 88 GLU A O 1
ATOM 723 N N . LYS A 1 89 ? 16.382 11.055 -16.079 1.00 84.06 89 LYS A N 1
ATOM 724 C CA . LYS A 1 89 ? 16.562 12.381 -16.694 1.00 84.06 89 LYS A CA 1
ATOM 725 C C . LYS A 1 89 ? 15.742 13.492 -16.029 1.00 84.06 89 LYS A C 1
ATOM 727 O O . LYS A 1 89 ? 16.064 14.658 -16.216 1.00 84.06 89 LYS A O 1
ATOM 732 N N . ARG A 1 90 ? 14.681 13.145 -15.295 1.00 85.12 90 ARG A N 1
ATOM 733 C CA . ARG A 1 90 ? 13.784 14.094 -14.613 1.00 85.12 90 ARG A CA 1
ATOM 734 C C . ARG A 1 90 ? 14.157 14.338 -13.152 1.00 85.12 90 ARG A C 1
ATOM 736 O O . ARG A 1 90 ? 13.627 15.266 -12.555 1.00 85.12 90 ARG A O 1
ATOM 743 N N . ILE A 1 91 ? 15.023 13.505 -12.578 1.00 85.31 91 ILE A N 1
ATOM 744 C CA . ILE A 1 91 ? 15.505 13.670 -11.204 1.00 85.31 91 ILE A CA 1
ATOM 745 C C . ILE A 1 91 ? 16.595 14.747 -11.205 1.00 85.31 91 ILE A C 1
ATOM 747 O O . ILE A 1 91 ? 17.517 14.681 -12.025 1.00 85.31 91 ILE A O 1
ATOM 751 N N . SER A 1 92 ? 16.494 15.724 -10.300 1.00 86.62 92 SER A N 1
ATOM 752 C CA . SER A 1 92 ? 17.510 16.771 -10.170 1.00 86.62 92 SER A CA 1
ATOM 753 C C . SER A 1 92 ? 18.852 16.183 -9.701 1.00 86.62 92 SER A C 1
ATOM 755 O O . SER A 1 92 ? 18.871 15.117 -9.076 1.00 86.62 92 SER A O 1
ATOM 757 N N . PRO A 1 93 ? 19.989 16.838 -9.984 1.00 87.00 93 PRO A N 1
ATOM 758 C CA . PRO A 1 93 ? 21.288 16.404 -9.471 1.00 87.00 93 PRO A CA 1
ATOM 759 C C . PRO A 1 93 ? 21.303 16.229 -7.943 1.00 87.00 93 PRO A C 1
ATOM 761 O O . PRO A 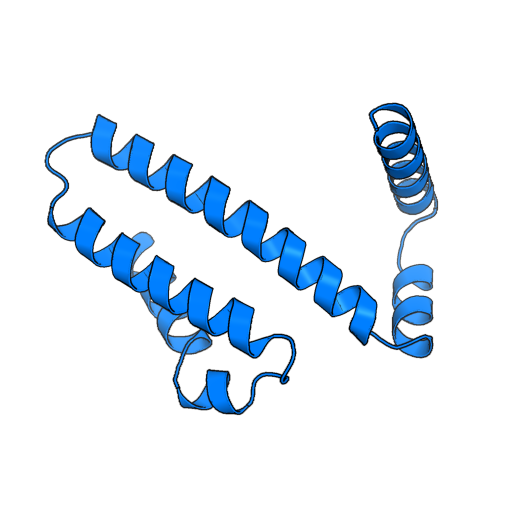1 93 ? 21.794 15.216 -7.451 1.00 87.00 93 PRO A O 1
ATOM 764 N N . GLU A 1 94 ? 20.678 17.149 -7.205 1.00 85.75 94 GLU A N 1
ATOM 765 C CA . GLU A 1 94 ? 20.597 17.124 -5.738 1.00 85.75 94 GLU A CA 1
ATOM 766 C C . GLU A 1 94 ? 19.809 15.909 -5.235 1.00 85.75 94 GLU A C 1
ATOM 768 O O . GLU A 1 94 ? 20.205 15.238 -4.279 1.00 85.75 94 GLU A O 1
ATOM 773 N N . ASP A 1 95 ? 18.700 15.584 -5.902 1.00 84.06 95 ASP A N 1
ATOM 774 C CA . ASP A 1 95 ? 17.901 14.413 -5.564 1.00 84.06 95 ASP A CA 1
ATOM 775 C C . ASP A 1 95 ? 18.648 13.109 -5.885 1.00 84.06 95 ASP A C 1
ATOM 777 O O . ASP A 1 95 ? 18.553 12.152 -5.113 1.00 84.06 95 ASP A O 1
ATOM 781 N N . LYS A 1 96 ? 19.427 13.061 -6.977 1.00 82.81 96 LYS A N 1
ATOM 782 C CA . LYS A 1 96 ? 20.282 11.902 -7.304 1.00 82.81 96 LYS A CA 1
ATOM 783 C C . LYS A 1 96 ? 21.334 11.671 -6.230 1.00 82.81 96 LYS A C 1
ATOM 785 O O . LYS A 1 96 ? 21.537 10.533 -5.812 1.00 82.81 96 LYS A O 1
ATOM 790 N N . GLU A 1 97 ? 21.969 12.739 -5.770 1.00 83.81 97 GLU A N 1
ATOM 791 C CA . GLU A 1 97 ? 23.000 12.678 -4.741 1.00 83.81 97 GLU A CA 1
ATOM 792 C C . GLU A 1 97 ? 22.420 12.255 -3.388 1.00 83.81 97 GLU A C 1
ATOM 794 O O . GLU A 1 97 ? 22.952 11.353 -2.739 1.00 83.81 97 GLU A O 1
ATOM 799 N N . ARG A 1 98 ? 21.245 12.783 -3.021 1.00 85.19 98 ARG A N 1
ATOM 800 C CA . ARG A 1 98 ? 20.507 12.336 -1.831 1.00 85.19 98 ARG A CA 1
ATOM 801 C C . ARG A 1 98 ? 20.137 10.853 -1.905 1.00 85.19 98 ARG A C 1
ATOM 803 O O . ARG A 1 98 ? 20.268 10.150 -0.907 1.00 85.19 98 ARG A O 1
ATOM 810 N N . ILE A 1 99 ? 19.666 10.373 -3.059 1.00 84.19 99 ILE A N 1
ATOM 811 C CA . ILE A 1 99 ? 19.319 8.956 -3.263 1.00 84.19 99 ILE A CA 1
ATOM 812 C C . ILE A 1 99 ? 20.565 8.074 -3.152 1.00 84.19 99 ILE A C 1
ATOM 814 O O . ILE A 1 99 ? 20.505 7.037 -2.493 1.00 84.19 99 ILE A O 1
ATOM 818 N N . LYS A 1 100 ? 21.684 8.485 -3.761 1.00 83.25 100 LYS A N 1
ATOM 819 C CA . LYS A 1 100 ? 22.949 7.743 -3.724 1.00 83.25 100 LYS A CA 1
ATOM 820 C C . LYS A 1 100 ? 23.483 7.620 -2.297 1.00 83.25 100 LYS A C 1
ATOM 822 O O . LYS A 1 100 ? 23.705 6.503 -1.845 1.00 83.25 100 LYS A O 1
ATOM 827 N N . LYS A 1 101 ? 23.562 8.736 -1.567 1.00 84.62 101 LYS A N 1
ATOM 828 C CA . LYS A 1 101 ? 23.988 8.752 -0.162 1.00 84.62 101 LYS A CA 1
ATOM 829 C C . LYS A 1 101 ? 23.118 7.837 0.707 1.00 84.62 101 LYS A C 1
ATOM 831 O O . LYS A 1 101 ? 23.625 7.032 1.474 1.00 84.62 101 LYS A O 1
ATOM 836 N N . ARG A 1 102 ? 21.794 7.902 0.528 1.00 80.81 102 ARG A N 1
ATOM 837 C CA . ARG A 1 102 ? 20.843 7.040 1.249 1.00 80.81 102 ARG A CA 1
ATOM 838 C C . ARG A 1 102 ? 21.0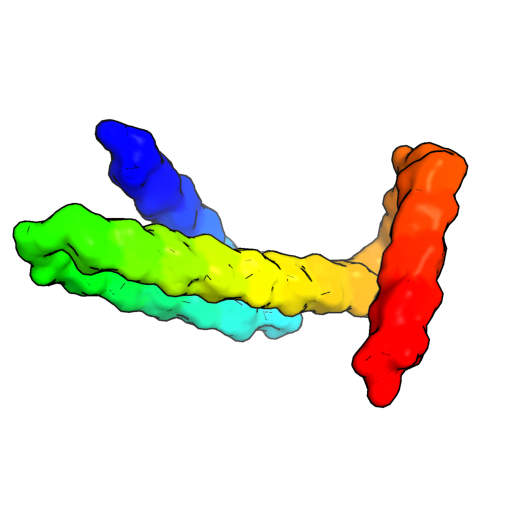46 5.554 0.934 1.00 80.81 102 ARG A C 1
ATOM 840 O O . ARG A 1 102 ? 20.816 4.713 1.793 1.00 80.81 102 ARG A O 1
ATOM 847 N N . ALA A 1 103 ? 21.396 5.219 -0.307 1.00 76.25 103 ALA A N 1
ATOM 848 C CA . ALA A 1 103 ? 21.656 3.841 -0.706 1.00 76.25 103 ALA A CA 1
ATOM 849 C C . ALA A 1 103 ? 22.957 3.309 -0.086 1.00 76.25 103 ALA A C 1
ATOM 851 O O . ALA A 1 103 ? 22.977 2.163 0.345 1.00 76.25 103 ALA A O 1
ATOM 852 N N . GLU A 1 104 ? 23.997 4.142 -0.010 1.00 77.12 104 GLU A N 1
ATOM 853 C CA . GLU A 1 104 ? 25.271 3.826 0.651 1.00 77.12 104 GLU A CA 1
ATOM 854 C C . GLU A 1 104 ? 25.072 3.591 2.158 1.00 77.12 104 GLU A C 1
ATOM 856 O O . GLU A 1 104 ? 25.475 2.549 2.661 1.00 77.12 104 GLU A O 1
ATOM 861 N N . GLU A 1 105 ? 24.326 4.465 2.844 1.00 76.69 105 GLU A N 1
ATOM 862 C CA . GLU A 1 105 ? 23.967 4.305 4.267 1.00 76.69 105 GLU A CA 1
ATOM 863 C C . GLU A 1 105 ? 23.226 2.979 4.542 1.00 76.69 105 GLU A C 1
ATOM 865 O O . GLU A 1 105 ? 23.507 2.290 5.516 1.00 76.69 105 GLU A O 1
ATOM 870 N N . ILE A 1 106 ? 22.302 2.578 3.660 1.00 72.62 106 ILE A N 1
ATOM 871 C CA . ILE A 1 106 ? 21.549 1.318 3.804 1.00 72.62 106 ILE A CA 1
ATOM 872 C C . ILE A 1 106 ? 22.437 0.084 3.573 1.00 72.62 106 ILE A C 1
ATOM 874 O O . ILE A 1 106 ? 22.142 -0.976 4.115 1.00 72.62 106 ILE A O 1
ATOM 878 N N . ILE A 1 107 ? 23.484 0.191 2.750 1.00 65.44 107 ILE A N 1
ATOM 879 C CA . ILE A 1 107 ? 24.427 -0.910 2.498 1.00 65.44 107 ILE A CA 1
ATOM 880 C C . ILE A 1 107 ? 25.375 -1.097 3.688 1.00 65.44 107 ILE A C 1
ATOM 882 O O . ILE A 1 107 ? 25.755 -2.226 3.968 1.00 65.44 107 ILE A O 1
ATOM 886 N N . GLU A 1 108 ? 25.733 -0.023 4.394 1.00 56.31 108 GLU A N 1
ATOM 887 C CA . GLU A 1 108 ? 26.598 -0.087 5.581 1.00 56.31 108 GLU A CA 1
ATOM 888 C C . GLU A 1 108 ? 25.878 -0.598 6.846 1.00 56.31 108 GLU A C 1
ATOM 890 O O . GLU A 1 108 ? 26.532 -1.087 7.764 1.00 56.31 108 GLU A O 1
ATOM 895 N N . GLU A 1 109 ? 24.544 -0.524 6.902 1.00 52.22 109 GLU A N 1
ATOM 896 C CA . GLU A 1 109 ? 23.727 -1.036 8.020 1.00 52.22 109 GLU A CA 1
ATOM 897 C C . GLU A 1 109 ? 23.374 -2.542 7.923 1.00 52.22 109 GLU A C 1
ATOM 899 O O . GLU A 1 109 ? 22.738 -3.073 8.840 1.00 52.22 109 GLU A O 1
ATOM 904 N N . VAL A 1 110 ? 23.753 -3.235 6.836 1.00 46.56 110 VAL A N 1
ATOM 905 C CA . VAL A 1 110 ? 23.456 -4.664 6.560 1.00 46.56 110 VAL A CA 1
ATOM 906 C C . VAL A 1 110 ? 24.715 -5.517 6.645 1.00 46.56 110 VAL A C 1
ATOM 908 O O . VAL A 1 110 ? 24.627 -6.598 7.272 1.00 46.56 110 VAL A O 1
#

Radius of gyration: 18.05 Å; Cα contacts (8 Å, |Δi|>4): 27; chains: 1; bounding box: 44×28×44 Å

Mean predicted aligned error: 9.65 Å

Sequence (110 aa):
GAIGELNAMERVDLTPEKLQNTSSWERPIADEALRQSRKLRHRLEGIGSMEEIEKVAADTESYYKKMNREWYRGRFRHLGSERAKAIEKRISPEDKERIKKRAEEIIEEV

Organism: NCBI:txid412755

Solvent-accessible surface area (backbone atoms only — not comparable to full-atom values): 6359 Å² total; per-residue (Å²): 106,75,71,59,54,53,56,49,51,52,51,66,63,60,28,72,70,50,49,70,72,39,53,85,83,50,34,66,58,51,55,49,51,50,52,49,55,52,52,49,51,60,50,61,76,68,60,86,49,68,70,54,50,54,52,51,51,55,53,49,53,55,50,52,54,53,50,50,53,53,50,50,54,50,46,64,74,68,50,50,72,71,53,48,53,56,51,58,74,70,52,51,72,69,57,51,50,54,51,49,54,54,50,52,56,57,60,74,77,106

Secondary structure (DSSP, 8-state):
-HHHHHHHHHHHHT-HHHHHTS-TTTHHHHHHHHHHHHHHHHHHHT--SHHHHHHHHHHHHHHHHHHHHHHHHHHHHTS-HHHHHHHHTTS-HHHHHHHHHHHHHHHHT-

Foldseek 3Di:
DVVVVVLVVLCVCLPPVNLVVDDPQCNVLSVVSVVVSVVLVVQVVPDDDPVSVVVSVVVVVVVVVVSVVVVVVVCVVVVDPVNVVVVVVVQDPVRVVVVVVVVVVVVVVD

pLDDT: mean 77.76, std 12.53, range [40.22, 93.38]